Protein AF-A0A9E0XC29-F1 (afdb_monomer)

Sequence (79 aa):
MNPAHHFRLQAIFREIFDQPALALTPELSPATLPEWDSVAMVQLVLATEQAFGVRFTMDEVAGLKSAGDFLTLLAAKAP

Structure (mmCIF, N/CA/C/O backbone):
data_AF-A0A9E0XC29-F1
#
_entry.id   AF-A0A9E0XC29-F1
#
loop_
_atom_site.group_PDB
_atom_site.id
_atom_site.type_symbol
_atom_site.label_atom_id
_atom_site.label_alt_id
_atom_site.label_comp_id
_atom_site.label_asym_id
_atom_site.label_entity_id
_atom_site.label_seq_id
_atom_site.pdbx_PDB_ins_code
_atom_site.Cartn_x
_atom_site.Cartn_y
_atom_site.Cartn_z
_atom_site.occupancy
_atom_site.B_iso_or_equiv
_atom_site.auth_seq_id
_atom_site.auth_comp_id
_atom_site.auth_asym_id
_atom_site.auth_atom_id
_atom_site.pdbx_PDB_model_num
ATOM 1 N N . MET A 1 1 ? -7.230 -13.094 7.590 1.00 57.81 1 MET A N 1
ATOM 2 C CA . MET A 1 1 ? -7.057 -12.336 6.332 1.00 57.81 1 MET A CA 1
ATOM 3 C C . MET A 1 1 ? -8.378 -12.386 5.585 1.00 57.81 1 MET A C 1
ATOM 5 O O . MET A 1 1 ? -8.841 -13.489 5.322 1.00 57.81 1 MET A O 1
ATOM 9 N N . ASN A 1 2 ? -9.018 -11.243 5.327 1.00 69.50 2 ASN A N 1
ATOM 10 C CA . ASN A 1 2 ? -10.249 -11.207 4.535 1.00 69.50 2 ASN A CA 1
ATOM 11 C C . ASN A 1 2 ? -9.875 -11.370 3.044 1.00 69.50 2 ASN A C 1
ATOM 13 O O . ASN A 1 2 ? -9.183 -10.494 2.516 1.00 69.50 2 ASN A O 1
ATOM 17 N N . PRO A 1 3 ? -10.284 -12.458 2.359 1.00 77.00 3 PRO A N 1
ATOM 18 C CA . PRO A 1 3 ? -9.910 -12.704 0.964 1.00 77.00 3 PRO A CA 1
ATOM 19 C C . PRO A 1 3 ? -10.342 -11.571 0.028 1.00 77.00 3 PRO A C 1
ATOM 21 O O . PRO A 1 3 ? -9.652 -11.274 -0.944 1.00 77.00 3 PRO A O 1
ATOM 24 N N . ALA A 1 4 ? -11.446 -10.887 0.346 1.00 83.56 4 ALA A N 1
ATOM 25 C CA . ALA A 1 4 ? -11.947 -9.774 -0.451 1.00 83.56 4 ALA A CA 1
ATOM 26 C C . ALA A 1 4 ? -10.985 -8.574 -0.456 1.00 83.56 4 ALA A C 1
ATOM 28 O O . ALA A 1 4 ? -10.830 -7.922 -1.491 1.00 83.56 4 ALA A O 1
ATOM 29 N N . HIS A 1 5 ? -10.298 -8.300 0.663 1.00 90.19 5 HIS A N 1
ATOM 30 C CA . HIS A 1 5 ? -9.327 -7.202 0.730 1.00 90.19 5 HIS A CA 1
ATOM 31 C C . HIS A 1 5 ? -8.109 -7.483 -0.139 1.00 90.19 5 HIS A C 1
ATOM 33 O O . HIS A 1 5 ? -7.644 -6.585 -0.833 1.00 90.19 5 HIS A O 1
ATOM 39 N N . HIS A 1 6 ? -7.644 -8.734 -0.160 1.00 93.38 6 HIS A N 1
ATOM 40 C CA . HIS A 1 6 ? -6.523 -9.141 -1.004 1.00 93.38 6 HIS A CA 1
ATOM 41 C C . HIS A 1 6 ? -6.830 -8.948 -2.490 1.00 93.38 6 HIS A C 1
ATOM 43 O O . HIS A 1 6 ? -6.096 -8.231 -3.167 1.00 93.38 6 HIS A O 1
ATOM 49 N N . PHE A 1 7 ? -7.947 -9.492 -2.984 1.00 93.81 7 PHE A N 1
ATOM 50 C CA . PHE A 1 7 ? -8.292 -9.383 -4.405 1.00 93.81 7 PHE A CA 1
ATOM 51 C C . PHE A 1 7 ? -8.477 -7.935 -4.860 1.00 93.81 7 PHE A C 1
ATOM 53 O O . PHE A 1 7 ? -8.032 -7.564 -5.947 1.00 93.81 7 PHE A O 1
ATOM 60 N N . ARG A 1 8 ? -9.117 -7.109 -4.027 1.00 94.69 8 ARG A N 1
ATOM 61 C CA . ARG A 1 8 ? -9.377 -5.710 -4.365 1.00 94.69 8 ARG A CA 1
ATOM 62 C C . ARG A 1 8 ? -8.110 -4.859 -4.303 1.00 94.69 8 ARG A C 1
ATOM 64 O O . ARG A 1 8 ? -7.884 -4.072 -5.214 1.00 94.69 8 ARG A O 1
ATOM 71 N N . LEU A 1 9 ? -7.258 -5.058 -3.296 1.00 95.88 9 LEU A N 1
ATOM 72 C CA . LEU A 1 9 ? -5.958 -4.389 -3.224 1.00 95.88 9 LEU A CA 1
ATOM 73 C C . LEU A 1 9 ? -5.055 -4.807 -4.391 1.00 95.88 9 LEU A C 1
ATOM 75 O O . LEU A 1 9 ? -4.411 -3.964 -5.004 1.00 95.88 9 LEU A O 1
ATOM 79 N N . GLN A 1 10 ? -5.067 -6.087 -4.769 1.00 97.12 10 GLN A N 1
ATOM 80 C CA . GLN A 1 10 ? -4.327 -6.567 -5.933 1.00 97.12 10 GLN A CA 1
ATOM 81 C C . GLN A 1 10 ? -4.781 -5.876 -7.223 1.00 97.12 10 GLN A C 1
ATOM 83 O O . GLN A 1 10 ? -3.939 -5.525 -8.041 1.00 97.12 10 GLN A O 1
ATOM 88 N N . ALA A 1 11 ? -6.086 -5.659 -7.416 1.00 97.00 11 ALA A N 1
ATOM 89 C CA . ALA A 1 11 ? -6.584 -4.925 -8.580 1.00 97.00 11 ALA A CA 1
ATOM 90 C C . ALA A 1 11 ? -6.023 -3.492 -8.640 1.00 97.00 11 ALA A C 1
ATOM 92 O O . ALA A 1 11 ? -5.578 -3.071 -9.702 1.00 97.00 11 ALA A O 1
ATOM 93 N N . ILE A 1 12 ? -5.952 -2.798 -7.499 1.00 97.19 12 ILE A N 1
ATOM 94 C CA . ILE A 1 12 ? -5.368 -1.450 -7.403 1.00 97.19 12 ILE A CA 1
ATOM 95 C C . ILE A 1 12 ? -3.886 -1.471 -7.783 1.00 97.19 12 ILE A C 1
ATOM 97 O O . ILE A 1 12 ? -3.447 -0.661 -8.589 1.00 97.19 12 ILE A O 1
ATOM 101 N N . PHE A 1 13 ? -3.116 -2.423 -7.249 1.00 97.31 13 PHE A N 1
ATOM 102 C CA . PHE A 1 13 ? -1.702 -2.565 -7.604 1.00 97.31 13 PHE A CA 1
ATOM 103 C C . PHE A 1 13 ? -1.523 -2.803 -9.109 1.00 97.31 13 PHE A C 1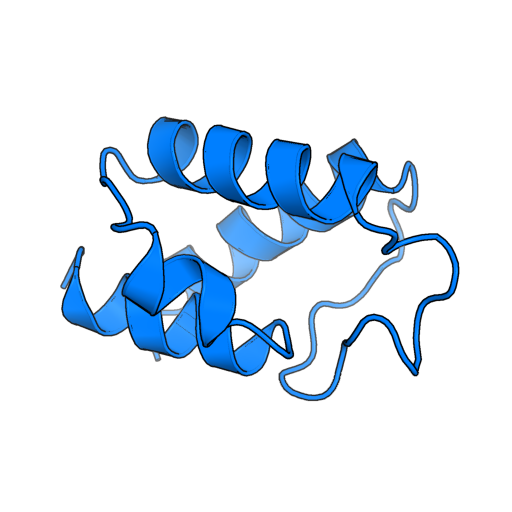
ATOM 105 O O . PHE A 1 13 ? -0.683 -2.170 -9.738 1.00 97.31 13 PHE A O 1
ATOM 112 N N . ARG A 1 14 ? -2.337 -3.678 -9.707 1.00 97.19 14 ARG A N 1
ATOM 113 C CA . ARG A 1 14 ? -2.283 -3.954 -11.150 1.00 97.19 14 ARG A CA 1
ATOM 114 C C . ARG A 1 14 ? -2.581 -2.720 -11.993 1.00 97.19 14 ARG A C 1
ATOM 116 O O . ARG A 1 14 ? -1.942 -2.549 -13.021 1.00 97.19 14 ARG A O 1
ATOM 123 N N . GLU A 1 15 ? -3.536 -1.900 -11.566 1.00 97.06 15 GLU A N 1
ATOM 124 C CA . GLU A 1 15 ? -3.920 -0.666 -12.253 1.00 97.06 15 GLU A CA 1
ATOM 125 C C . GLU A 1 15 ? -2.830 0.406 -12.146 1.00 97.06 15 GLU A C 1
ATOM 127 O O . GLU A 1 15 ? -2.417 0.952 -13.163 1.00 97.06 15 GLU A O 1
ATOM 132 N N . ILE A 1 16 ? -2.310 0.661 -10.940 1.00 96.88 16 ILE A N 1
ATOM 133 C CA . ILE A 1 16 ? -1.280 1.687 -10.714 1.00 96.88 16 ILE A CA 1
ATOM 134 C C . ILE A 1 16 ? 0.038 1.341 -11.412 1.00 96.88 16 ILE A C 1
ATOM 136 O O . ILE A 1 16 ? 0.690 2.226 -11.961 1.00 96.88 16 ILE A O 1
ATOM 140 N N . PHE A 1 17 ? 0.427 0.064 -11.419 1.00 96.25 17 PHE A N 1
ATOM 141 C CA . PHE A 1 17 ? 1.673 -0.376 -12.049 1.00 96.25 17 PHE A CA 1
ATOM 142 C C . PHE A 1 17 ? 1.522 -0.775 -13.520 1.00 96.25 17 PHE A C 1
ATOM 144 O O . PHE A 1 17 ? 2.521 -1.129 -14.138 1.00 96.25 17 PHE A O 1
ATOM 151 N N . ASP A 1 18 ? 0.307 -0.752 -14.076 1.00 95.69 18 ASP A N 1
ATOM 152 C CA . ASP A 1 18 ? -0.005 -1.271 -15.418 1.00 95.69 18 ASP A CA 1
ATOM 153 C C . ASP A 1 18 ? 0.523 -2.708 -15.646 1.00 95.69 18 ASP A C 1
ATOM 155 O O . ASP A 1 18 ? 1.054 -3.075 -16.694 1.00 95.69 18 ASP A O 1
ATOM 159 N N . GLN A 1 19 ? 0.406 -3.555 -14.617 1.00 95.44 19 GLN A N 1
ATOM 160 C CA . GLN A 1 19 ? 0.886 -4.940 -14.634 1.00 95.44 19 GLN A CA 1
ATOM 161 C C . GLN A 1 19 ? -0.259 -5.918 -14.349 1.00 95.44 19 GLN A C 1
ATOM 163 O O . GLN A 1 19 ? -0.422 -6.362 -13.213 1.00 95.44 19 GLN A O 1
ATOM 168 N N . PRO A 1 20 ? -1.043 -6.348 -15.356 1.00 93.38 20 PRO A N 1
ATOM 169 C CA . PRO A 1 20 ? -2.218 -7.203 -15.144 1.00 93.38 20 PRO A CA 1
ATOM 170 C C . PRO A 1 20 ? -1.889 -8.588 -14.560 1.00 93.38 20 PRO A C 1
ATOM 172 O O . PRO A 1 20 ? -2.745 -9.217 -13.934 1.00 93.38 20 PRO A O 1
ATOM 175 N N . ALA A 1 21 ? -0.651 -9.059 -14.738 1.00 94.06 21 ALA A N 1
ATOM 176 C CA . ALA A 1 21 ? -0.159 -10.328 -14.204 1.00 94.06 21 ALA A CA 1
ATOM 177 C C . ALA A 1 21 ? 0.445 -10.218 -12.790 1.00 94.06 21 ALA A C 1
ATOM 179 O O . ALA A 1 21 ? 0.805 -11.246 -12.216 1.00 94.06 21 ALA A O 1
ATOM 180 N N . LEU A 1 22 ? 0.540 -9.012 -12.210 1.00 94.81 22 LEU A N 1
ATOM 181 C CA . LEU A 1 22 ? 1.114 -8.809 -10.880 1.00 94.81 22 LEU A CA 1
ATOM 182 C C . LEU A 1 22 ? 0.329 -9.617 -9.841 1.00 94.81 22 LEU A C 1
ATOM 184 O O . LEU A 1 22 ? -0.902 -9.530 -9.747 1.00 94.81 22 LEU A O 1
ATOM 188 N N . ALA A 1 23 ? 1.048 -10.433 -9.078 1.00 94.38 23 ALA A N 1
ATOM 189 C CA . ALA A 1 23 ? 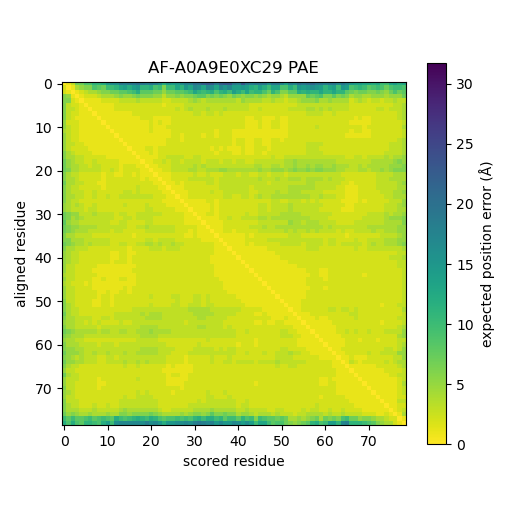0.511 -11.176 -7.950 1.00 94.38 23 ALA A CA 1
ATOM 190 C C . ALA A 1 23 ? 0.854 -10.418 -6.669 1.00 94.38 23 ALA A C 1
ATOM 192 O O . ALA A 1 23 ? 2.022 -10.149 -6.395 1.00 94.38 23 ALA A O 1
ATOM 193 N N . LEU A 1 24 ? -0.166 -10.060 -5.892 1.00 94.88 24 LEU A N 1
ATOM 194 C CA . LEU A 1 24 ? 0.041 -9.364 -4.632 1.00 94.88 24 LEU A CA 1
ATOM 195 C C . LEU A 1 24 ? 0.493 -10.378 -3.578 1.00 94.88 24 LEU A C 1
ATOM 197 O O . LEU A 1 24 ? -0.309 -11.190 -3.110 1.00 94.88 24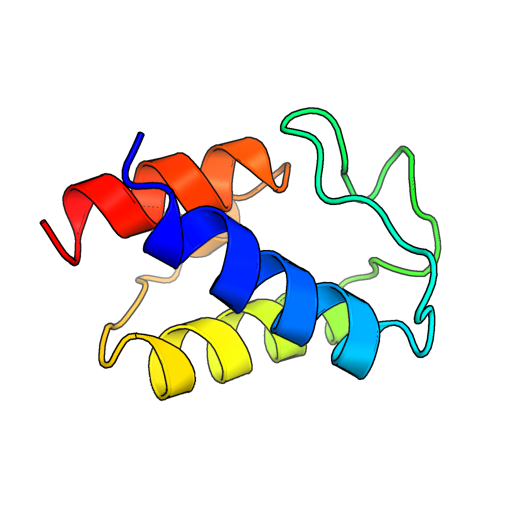 LEU A O 1
ATOM 201 N N . THR A 1 25 ? 1.765 -10.332 -3.199 1.00 94.62 25 THR A N 1
ATOM 202 C CA . THR A 1 25 ? 2.307 -11.112 -2.079 1.00 94.62 25 THR A CA 1
ATOM 203 C C . THR A 1 25 ? 2.647 -10.182 -0.914 1.00 94.62 25 THR A C 1
ATOM 205 O O . THR A 1 25 ? 2.907 -9.000 -1.147 1.00 94.62 25 THR A O 1
ATOM 208 N N . PRO A 1 26 ? 2.649 -10.662 0.342 1.00 93.38 26 PRO A N 1
ATOM 209 C CA . PRO A 1 26 ? 3.008 -9.833 1.493 1.00 93.38 26 PRO A CA 1
ATOM 210 C C . PRO A 1 26 ? 4.401 -9.193 1.391 1.00 93.38 26 PRO A C 1
ATOM 212 O O . PRO A 1 26 ? 4.612 -8.117 1.938 1.00 93.38 26 PRO A O 1
ATOM 215 N N . GLU A 1 27 ? 5.328 -9.830 0.675 1.00 95.00 27 GLU A N 1
ATOM 216 C CA . GLU A 1 27 ? 6.723 -9.404 0.513 1.00 95.00 27 GLU A CA 1
ATOM 217 C C . GLU A 1 27 ? 6.919 -8.360 -0.597 1.00 95.00 27 GLU A C 1
ATOM 219 O O . GLU A 1 27 ? 7.992 -7.755 -0.681 1.00 95.00 27 GLU A O 1
ATOM 224 N N . LEU A 1 28 ? 5.906 -8.137 -1.447 1.00 95.62 28 LEU A N 1
ATOM 225 C CA . LEU A 1 28 ? 5.968 -7.130 -2.501 1.00 95.62 28 LEU A CA 1
ATOM 226 C C . LEU A 1 28 ? 6.198 -5.757 -1.863 1.00 95.62 28 LEU A C 1
ATOM 228 O O . LEU A 1 28 ? 5.429 -5.321 -1.006 1.00 95.62 28 LEU A O 1
ATOM 232 N N . SER A 1 29 ? 7.270 -5.090 -2.271 1.00 96.44 29 SER A N 1
ATOM 233 C CA . SER A 1 29 ? 7.758 -3.839 -1.690 1.00 96.44 29 SER A CA 1
ATOM 234 C C . SER A 1 29 ? 8.485 -2.992 -2.743 1.00 96.44 29 SER A C 1
ATOM 236 O O . SER A 1 29 ? 8.858 -3.527 -3.793 1.00 96.44 29 SER A O 1
ATOM 238 N N . PRO A 1 30 ? 8.785 -1.710 -2.456 1.00 94.75 30 PRO A N 1
ATOM 239 C CA . PRO A 1 30 ? 9.651 -0.877 -3.298 1.00 94.75 30 PRO A CA 1
ATOM 240 C C . PRO A 1 30 ? 11.021 -1.494 -3.611 1.00 94.75 30 PRO A C 1
ATOM 242 O O . PRO A 1 30 ? 11.626 -1.199 -4.635 1.00 94.75 30 PRO A O 1
ATOM 245 N N . ALA A 1 31 ? 11.523 -2.378 -2.740 1.00 94.31 31 ALA A N 1
ATOM 246 C CA . ALA A 1 31 ? 12.792 -3.072 -2.958 1.00 94.31 31 ALA A CA 1
ATOM 247 C C . ALA A 1 31 ? 12.692 -4.195 -4.005 1.00 94.31 31 ALA A C 1
ATOM 249 O O . ALA A 1 31 ? 13.688 -4.527 -4.644 1.00 94.31 31 ALA A O 1
ATOM 250 N N . THR A 1 32 ? 11.511 -4.798 -4.166 1.00 93.88 32 THR A N 1
ATOM 251 C CA . THR A 1 32 ? 11.264 -5.891 -5.123 1.00 93.88 32 THR A CA 1
ATOM 252 C C . THR A 1 32 ? 10.596 -5.418 -6.413 1.00 93.88 32 THR A C 1
ATOM 254 O O . THR A 1 32 ? 10.650 -6.132 -7.409 1.00 93.88 32 THR A O 1
ATOM 257 N N . LEU A 1 33 ? 9.952 -4.248 -6.387 1.00 93.75 33 LEU A N 1
ATOM 258 C CA . LEU A 1 33 ? 9.249 -3.637 -7.512 1.00 93.75 33 LEU A CA 1
ATOM 259 C C . LEU A 1 33 ? 9.744 -2.188 -7.683 1.00 93.75 33 LEU A C 1
ATOM 261 O O . LEU A 1 33 ? 9.241 -1.302 -6.993 1.00 93.75 33 LEU A O 1
ATOM 265 N N . PRO A 1 34 ? 10.741 -1.936 -8.551 1.00 92.62 34 PRO A N 1
ATOM 266 C CA . PRO A 1 34 ? 11.350 -0.612 -8.721 1.00 92.62 34 PRO A CA 1
ATOM 267 C C . PRO A 1 34 ? 10.381 0.495 -9.153 1.00 92.62 34 PRO A C 1
ATOM 269 O O . PRO A 1 34 ? 10.623 1.665 -8.872 1.00 92.62 34 PRO A O 1
ATOM 272 N N . GLU A 1 35 ? 9.292 0.134 -9.830 1.00 94.62 35 GLU A N 1
ATOM 273 C CA . GLU A 1 35 ? 8.215 1.034 -10.251 1.00 94.62 35 GLU A CA 1
ATOM 274 C C . GLU A 1 35 ? 7.428 1.589 -9.058 1.00 94.62 35 GLU A C 1
ATOM 276 O O . GLU A 1 35 ? 6.750 2.610 -9.173 1.00 94.62 35 GLU A O 1
ATOM 281 N N . TRP A 1 36 ? 7.525 0.939 -7.895 1.00 96.31 36 TRP A N 1
ATOM 282 C CA . TRP A 1 36 ? 6.943 1.417 -6.651 1.00 96.31 36 TRP A CA 1
ATOM 283 C C . TRP A 1 36 ? 7.830 2.481 -6.001 1.00 96.31 36 TRP A C 1
ATOM 285 O O . TRP A 1 36 ? 8.442 2.282 -4.953 1.00 96.31 36 TRP A O 1
ATOM 295 N N . ASP A 1 37 ? 7.850 3.651 -6.629 1.00 94.69 37 ASP A N 1
ATOM 296 C CA . ASP A 1 37 ? 8.490 4.855 -6.114 1.00 94.69 37 ASP A CA 1
ATOM 297 C C . ASP A 1 37 ? 7.563 5.672 -5.185 1.00 94.69 37 ASP A C 1
ATOM 299 O O . ASP A 1 37 ? 6.472 5.245 -4.788 1.00 94.69 37 ASP A O 1
ATOM 303 N N . SER A 1 38 ? 7.995 6.880 -4.815 1.00 94.25 38 SER A N 1
ATOM 304 C CA . SER A 1 38 ? 7.216 7.784 -3.963 1.00 94.25 38 SER A CA 1
ATOM 305 C C . SER A 1 38 ? 5.897 8.237 -4.597 1.00 94.25 38 SER A C 1
ATOM 307 O O . SER A 1 38 ? 4.927 8.464 -3.874 1.00 94.25 38 SER A O 1
ATOM 309 N N . VAL A 1 39 ? 5.837 8.391 -5.924 1.00 96.00 39 VAL A N 1
ATOM 310 C CA . VAL A 1 39 ? 4.616 8.812 -6.626 1.00 96.00 39 VAL A CA 1
ATOM 311 C C . VAL A 1 39 ? 3.620 7.660 -6.645 1.00 96.00 39 VAL A C 1
ATOM 313 O O . VAL A 1 39 ? 2.459 7.854 -6.277 1.00 96.00 39 VAL A O 1
ATOM 316 N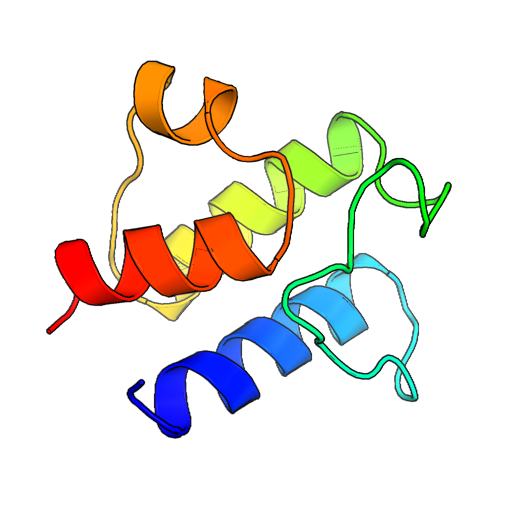 N . ALA A 1 40 ? 4.081 6.455 -6.984 1.00 96.19 40 ALA A N 1
ATOM 317 C CA . ALA A 1 40 ? 3.273 5.246 -6.921 1.00 96.19 40 ALA A CA 1
ATOM 318 C C . ALA A 1 40 ? 2.765 4.979 -5.496 1.00 96.19 40 ALA A C 1
ATOM 320 O O . ALA A 1 40 ? 1.595 4.649 -5.319 1.00 96.19 40 ALA A O 1
ATOM 321 N N . MET A 1 41 ? 3.589 5.204 -4.462 1.00 95.88 41 MET A N 1
ATOM 322 C CA . MET A 1 41 ? 3.150 5.087 -3.066 1.00 95.88 41 MET A CA 1
ATOM 323 C C . MET A 1 41 ? 1.964 6.013 -2.760 1.00 95.88 41 MET A C 1
ATOM 325 O O . MET A 1 41 ? 0.965 5.567 -2.196 1.00 95.88 41 MET A O 1
ATOM 329 N N . VAL A 1 42 ? 2.030 7.286 -3.166 1.00 96.56 42 VAL A N 1
ATOM 330 C CA . VAL A 1 42 ? 0.923 8.237 -2.966 1.00 96.56 42 VAL A CA 1
ATOM 331 C C . VAL A 1 42 ? -0.334 7.787 -3.715 1.00 96.56 42 VAL A C 1
ATOM 333 O O . VAL A 1 42 ? -1.427 7.818 -3.150 1.00 96.56 42 VAL A O 1
ATOM 336 N N . GLN A 1 43 ? -0.198 7.327 -4.960 1.00 97.31 43 GLN A N 1
ATOM 337 C CA . GLN A 1 43 ? -1.331 6.831 -5.745 1.00 97.31 43 GLN A CA 1
ATOM 338 C C . GLN A 1 43 ? -1.974 5.588 -5.119 1.00 97.31 43 GLN A C 1
ATOM 340 O O . GLN A 1 43 ? -3.198 5.527 -5.017 1.00 97.31 43 GLN A O 1
ATOM 345 N N . LEU A 1 44 ? -1.168 4.633 -4.641 1.00 97.31 44 LEU A N 1
ATOM 346 C CA . LEU A 1 44 ? -1.646 3.433 -3.952 1.00 97.31 44 LEU A CA 1
ATOM 347 C C . LEU A 1 44 ? -2.427 3.779 -2.686 1.00 97.31 44 LEU A C 1
ATOM 349 O O . LEU A 1 44 ? -3.506 3.227 -2.471 1.00 97.31 44 LEU A O 1
ATOM 353 N N . VAL A 1 45 ? -1.909 4.694 -1.864 1.00 96.81 45 VAL A N 1
ATOM 354 C CA . VAL A 1 45 ? -2.581 5.175 -0.649 1.00 96.81 45 VAL A CA 1
ATOM 355 C C . VAL A 1 45 ? -3.946 5.759 -1.004 1.00 96.81 45 VAL A C 1
ATOM 357 O O . VAL A 1 45 ? -4.956 5.278 -0.496 1.00 96.81 45 VAL A O 1
ATOM 360 N N . LEU A 1 46 ? -3.995 6.715 -1.937 1.00 96.81 46 LEU A N 1
ATOM 361 C CA . LEU A 1 46 ? -5.240 7.377 -2.335 1.00 96.81 46 LEU A CA 1
ATOM 362 C C . LEU A 1 46 ? -6.253 6.398 -2.944 1.00 96.81 46 LEU A C 1
ATOM 364 O O . LEU A 1 46 ? -7.422 6.397 -2.560 1.00 96.81 46 LEU A O 1
ATOM 368 N N . ALA A 1 47 ? -5.821 5.538 -3.869 1.00 97.38 47 ALA A N 1
ATOM 369 C CA . ALA A 1 47 ? -6.693 4.549 -4.499 1.00 97.38 47 ALA A CA 1
ATOM 370 C C . ALA A 1 47 ? -7.236 3.541 -3.476 1.00 97.38 47 ALA A C 1
ATOM 372 O O . ALA A 1 47 ? -8.411 3.173 -3.522 1.00 97.38 47 ALA A O 1
ATOM 373 N N . THR A 1 48 ? -6.408 3.140 -2.509 1.00 96.19 48 THR A N 1
ATOM 374 C CA . THR A 1 48 ? -6.815 2.250 -1.417 1.00 96.19 48 THR A CA 1
ATOM 375 C C . THR A 1 48 ? -7.831 2.929 -0.498 1.00 96.19 48 THR A C 1
ATOM 377 O O . THR A 1 48 ? -8.878 2.350 -0.215 1.00 96.19 48 THR A O 1
ATOM 380 N N . GLU A 1 49 ? -7.592 4.170 -0.075 1.00 96.19 49 GLU A N 1
ATOM 381 C CA . GLU A 1 49 ? -8.553 4.938 0.725 1.00 96.19 49 GLU A CA 1
ATOM 382 C C . GLU A 1 49 ? -9.920 5.035 0.038 1.00 96.19 49 GLU A C 1
ATOM 384 O O . GLU A 1 49 ? -10.945 4.737 0.654 1.00 96.19 49 GLU A O 1
ATOM 389 N N . GLN A 1 50 ? -9.941 5.369 -1.257 1.00 96.19 50 GLN A N 1
ATOM 390 C CA . GLN A 1 50 ? -11.178 5.454 -2.037 1.00 96.19 50 GLN A CA 1
ATOM 391 C C . GLN A 1 50 ? -11.867 4.095 -2.191 1.00 96.19 50 GLN A C 1
ATOM 393 O O . GLN A 1 50 ? -13.080 3.990 -2.009 1.00 96.19 50 GLN A O 1
ATOM 398 N N . ALA A 1 51 ? -11.115 3.039 -2.506 1.00 94.81 51 ALA A N 1
ATOM 399 C CA . ALA A 1 51 ? -11.684 1.717 -2.734 1.00 94.81 51 ALA A CA 1
ATOM 400 C C . ALA A 1 51 ? -12.307 1.128 -1.461 1.00 94.81 51 ALA A C 1
ATOM 402 O O . ALA A 1 51 ? -13.369 0.507 -1.524 1.00 94.81 51 ALA A O 1
ATOM 403 N N . PHE A 1 52 ? -11.667 1.31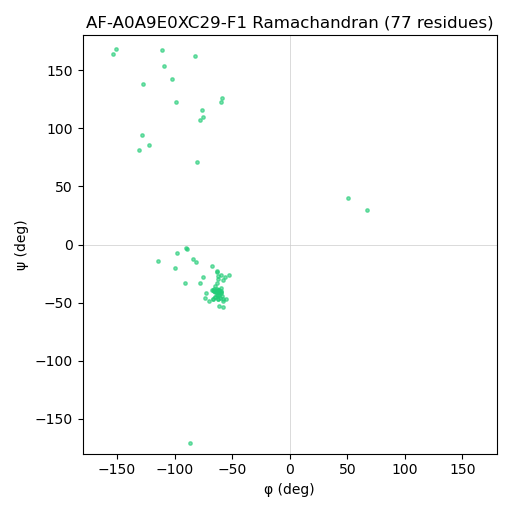9 -0.311 1.00 94.12 52 PHE A N 1
ATOM 404 C CA . PHE A 1 52 ? -12.099 0.721 0.951 1.00 94.12 52 PHE A CA 1
ATOM 405 C C . PHE A 1 52 ? -12.918 1.674 1.831 1.00 94.12 52 PHE A C 1
ATOM 407 O O . PHE A 1 52 ? -13.473 1.234 2.833 1.00 94.12 52 PHE A O 1
ATOM 414 N N . GLY A 1 53 ? -13.039 2.953 1.459 1.00 95.06 53 GLY A N 1
ATOM 415 C CA . GLY A 1 53 ? -13.757 3.952 2.253 1.00 95.06 53 GLY A CA 1
ATOM 416 C C . GLY A 1 5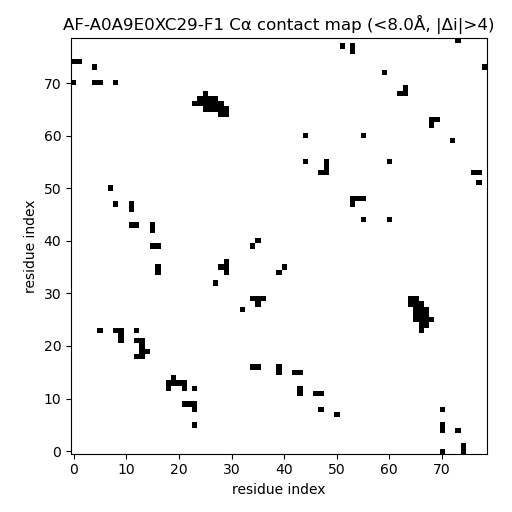3 ? -13.062 4.266 3.581 1.00 95.06 53 GLY A C 1
ATOM 417 O O . GLY A 1 53 ? -13.727 4.583 4.565 1.00 95.06 53 GLY A O 1
ATOM 418 N N . VAL A 1 54 ? -11.733 4.148 3.621 1.00 94.94 54 VAL A N 1
ATOM 419 C CA . VAL A 1 54 ? -10.904 4.374 4.815 1.00 94.94 54 VAL A CA 1
ATOM 420 C C . VAL A 1 54 ? -10.051 5.629 4.652 1.00 94.94 54 VAL A C 1
ATOM 422 O O . VAL A 1 54 ? -9.925 6.168 3.557 1.00 94.94 54 VAL A O 1
ATOM 425 N N . ARG A 1 55 ? -9.451 6.097 5.750 1.00 95.38 55 ARG A N 1
ATOM 426 C CA . ARG A 1 55 ? -8.398 7.118 5.726 1.00 95.38 55 ARG A CA 1
ATOM 427 C C . ARG A 1 55 ? -7.179 6.648 6.505 1.00 95.38 55 ARG A C 1
ATOM 429 O O . ARG A 1 55 ? -7.317 6.088 7.601 1.00 95.38 55 ARG A O 1
ATOM 436 N N . PHE A 1 56 ? -6.006 6.900 5.952 1.00 95.06 56 PHE A N 1
ATOM 437 C CA . PHE A 1 56 ? -4.718 6.650 6.571 1.00 95.06 56 PHE A CA 1
ATOM 438 C C . PHE A 1 56 ? -4.123 7.957 7.094 1.00 95.06 56 PHE A C 1
ATOM 440 O O . PHE A 1 56 ? -4.275 9.028 6.507 1.00 95.06 56 PHE A O 1
ATOM 447 N N . THR A 1 57 ? -3.470 7.887 8.246 1.00 96.06 57 THR A N 1
ATOM 448 C CA . THR A 1 57 ? -2.689 9.001 8.780 1.00 96.06 57 THR A CA 1
ATOM 449 C C . THR A 1 57 ? -1.304 9.018 8.137 1.00 96.06 57 THR A C 1
ATOM 451 O O . THR A 1 57 ? -0.842 8.020 7.584 1.00 96.06 57 THR A O 1
ATOM 454 N N . MET A 1 58 ? -0.605 10.151 8.235 1.00 93.38 58 MET A N 1
ATOM 455 C CA . MET A 1 58 ? 0.767 10.259 7.725 1.00 93.38 58 MET A CA 1
ATOM 456 C C . MET A 1 58 ? 1.710 9.254 8.400 1.00 93.38 58 MET A C 1
ATOM 458 O O . MET A 1 58 ? 2.549 8.670 7.722 1.00 93.38 58 MET A O 1
ATOM 462 N N . ASP A 1 59 ? 1.534 9.008 9.702 1.00 95.19 59 ASP A N 1
ATOM 463 C CA . ASP A 1 59 ? 2.340 8.040 10.455 1.00 95.19 59 ASP A CA 1
ATOM 464 C C . ASP A 1 59 ? 2.090 6.601 9.989 1.00 95.19 59 ASP A C 1
ATOM 466 O O . ASP A 1 59 ? 3.027 5.815 9.861 1.00 95.19 59 ASP A O 1
ATOM 470 N N . GLU A 1 60 ? 0.835 6.254 9.690 1.00 95.38 60 GLU A N 1
ATOM 471 C CA . GLU A 1 60 ? 0.493 4.940 9.143 1.00 95.38 60 GLU A CA 1
ATOM 472 C C . GLU A 1 60 ? 1.103 4.749 7.755 1.00 95.38 60 GLU A C 1
ATOM 474 O O . GLU A 1 60 ? 1.712 3.714 7.498 1.00 95.38 60 GLU A O 1
ATOM 479 N N . VAL A 1 61 ? 1.005 5.762 6.886 1.00 94.25 61 VAL A N 1
ATOM 480 C CA . VAL A 1 61 ? 1.598 5.727 5.541 1.00 94.25 61 VAL A CA 1
ATOM 481 C C . VAL A 1 61 ? 3.122 5.634 5.606 1.00 94.25 61 VAL A C 1
ATOM 483 O O . VAL A 1 61 ? 3.712 4.850 4.869 1.00 94.25 61 VAL A O 1
ATOM 486 N N . ALA A 1 62 ? 3.771 6.364 6.518 1.00 92.00 62 ALA A N 1
ATOM 487 C CA . ALA A 1 62 ? 5.216 6.270 6.735 1.00 92.00 62 ALA A CA 1
ATOM 488 C C . ALA A 1 62 ? 5.659 4.873 7.218 1.00 92.00 62 ALA A C 1
ATOM 490 O O . ALA A 1 62 ? 6.814 4.483 7.029 1.00 92.00 62 ALA A O 1
ATOM 491 N N . GLY A 1 63 ? 4.746 4.116 7.833 1.00 93.06 63 GLY A N 1
ATOM 492 C CA . GLY A 1 63 ? 4.951 2.729 8.241 1.00 93.06 63 GLY A CA 1
ATOM 493 C C . GLY A 1 63 ? 4.763 1.694 7.127 1.00 93.06 63 GLY A C 1
ATOM 494 O O . GLY A 1 63 ? 5.210 0.561 7.304 1.00 93.06 63 GLY A O 1
ATOM 495 N N . LEU A 1 64 ? 4.147 2.048 5.992 1.00 95.00 64 LEU A N 1
ATOM 496 C CA . LEU A 1 64 ? 3.899 1.125 4.880 1.00 95.00 64 LEU A CA 1
ATOM 497 C C . LEU A 1 64 ? 5.191 0.853 4.104 1.00 95.00 64 LEU A C 1
ATOM 499 O O . LEU A 1 64 ? 5.694 1.712 3.381 1.00 95.00 64 LEU A O 1
ATOM 503 N N . LYS A 1 65 ? 5.723 -0.365 4.226 1.00 94.75 65 LYS A N 1
ATOM 504 C CA . LYS A 1 65 ? 6.948 -0.802 3.534 1.00 94.75 65 LYS A CA 1
ATOM 505 C C . LYS A 1 65 ? 6.688 -1.908 2.520 1.00 94.75 65 LYS A C 1
ATOM 507 O O . LYS A 1 65 ? 7.553 -2.202 1.699 1.00 94.75 65 LYS A O 1
ATOM 512 N N . SER A 1 66 ? 5.517 -2.529 2.588 1.00 96.62 66 SER A N 1
ATOM 513 C CA . SER A 1 66 ? 5.154 -3.695 1.797 1.00 96.62 66 SER A CA 1
ATOM 514 C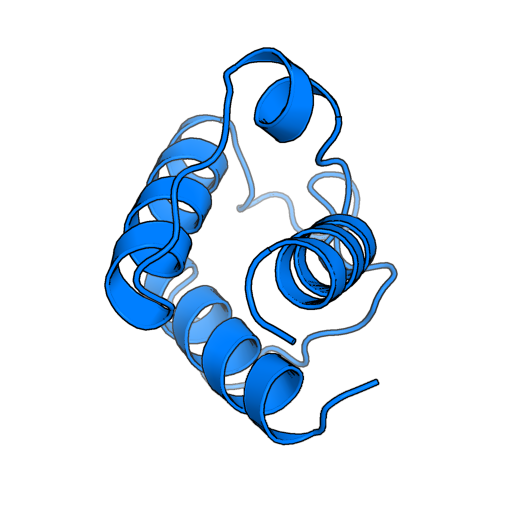 C . SER A 1 66 ? 3.643 -3.793 1.582 1.00 96.62 66 SER A C 1
ATOM 516 O O . SER A 1 66 ? 2.844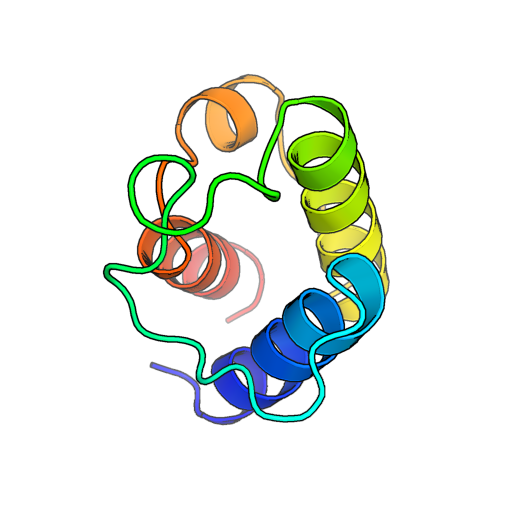 -3.177 2.292 1.00 96.62 66 SER A O 1
ATOM 518 N N . ALA A 1 67 ? 3.229 -4.612 0.618 1.00 95.50 67 ALA A N 1
ATOM 519 C CA . ALA A 1 67 ? 1.825 -4.955 0.416 1.00 95.50 67 ALA A CA 1
ATOM 520 C C . ALA A 1 67 ? 1.229 -5.696 1.630 1.00 95.50 67 ALA A C 1
ATOM 522 O O . ALA A 1 67 ? 0.031 -5.579 1.899 1.00 95.50 67 ALA A O 1
ATOM 523 N N . GLY A 1 68 ? 2.052 -6.416 2.402 1.00 95.00 68 GLY A N 1
ATOM 524 C CA . GLY A 1 68 ? 1.643 -7.014 3.674 1.00 95.00 68 GLY A CA 1
ATOM 525 C C . GLY A 1 68 ? 1.214 -5.972 4.711 1.00 95.00 68 GLY A C 1
ATOM 526 O O . GLY A 1 68 ? 0.204 -6.165 5.398 1.00 95.00 68 GLY A O 1
ATOM 527 N N . ASP A 1 69 ? 1.917 -4.840 4.779 1.00 95.69 69 ASP A N 1
ATOM 528 C CA . ASP A 1 69 ? 1.561 -3.736 5.677 1.00 95.69 69 ASP A CA 1
ATOM 529 C C . ASP A 1 69 ? 0.221 -3.111 5.275 1.00 95.69 69 ASP A C 1
ATOM 531 O O . ASP A 1 69 ? -0.623 -2.865 6.135 1.00 95.69 69 ASP A O 1
ATOM 535 N N . PHE A 1 70 ? -0.031 -2.951 3.968 1.00 95.06 70 PHE A N 1
ATOM 536 C CA . PHE A 1 70 ? -1.331 -2.498 3.460 1.00 95.06 70 PHE A CA 1
ATOM 537 C C . PHE A 1 70 ? -2.470 -3.423 3.897 1.00 95.06 70 PHE A C 1
ATOM 539 O O . PHE A 1 70 ? -3.489 -2.956 4.405 1.00 95.06 70 PHE A O 1
ATOM 546 N N . LEU A 1 71 ? -2.309 -4.739 3.729 1.00 94.12 71 LEU A N 1
ATOM 547 C CA . LEU A 1 71 ? -3.325 -5.718 4.132 1.00 94.12 71 LEU A CA 1
ATOM 548 C C . LEU A 1 71 ? -3.579 -5.693 5.642 1.00 94.12 71 LEU A C 1
ATOM 550 O O . LEU A 1 71 ? -4.726 -5.8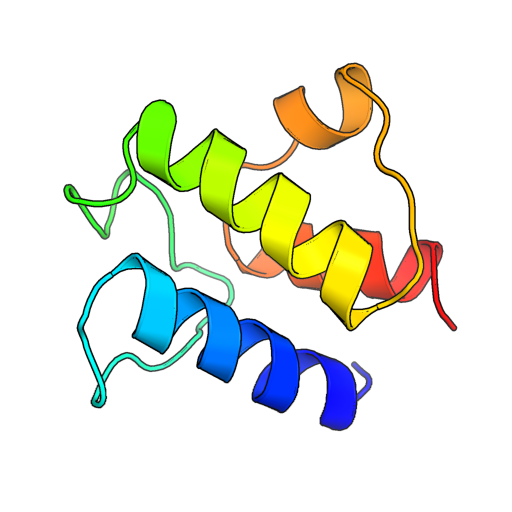09 6.078 1.00 94.12 71 LEU A O 1
ATOM 554 N N . THR A 1 72 ? -2.517 -5.534 6.431 1.00 93.88 72 THR A N 1
ATOM 555 C CA . THR A 1 72 ? -2.592 -5.458 7.894 1.00 93.88 72 THR A CA 1
ATOM 556 C C . THR A 1 72 ? -3.321 -4.193 8.338 1.00 93.88 72 THR A C 1
ATOM 558 O O . THR A 1 72 ? -4.243 -4.261 9.152 1.00 93.88 72 THR A O 1
ATOM 561 N N . LEU A 1 73 ? -2.966 -3.048 7.755 1.00 93.50 73 LEU A N 1
ATOM 562 C CA . LEU A 1 73 ? -3.587 -1.764 8.055 1.00 93.50 73 LEU A CA 1
ATOM 563 C C . LEU A 1 73 ? -5.065 -1.736 7.640 1.00 93.50 73 LEU A C 1
ATOM 565 O O . LEU A 1 73 ? -5.914 -1.267 8.398 1.00 93.50 73 LEU A O 1
ATOM 569 N N . LEU A 1 74 ? -5.394 -2.302 6.475 1.00 92.62 74 LEU A N 1
ATOM 570 C CA . LEU A 1 74 ? -6.775 -2.459 6.019 1.00 92.62 74 LEU A CA 1
ATOM 571 C C . LEU A 1 74 ? -7.593 -3.342 6.958 1.00 92.62 74 LEU A C 1
ATOM 573 O O . LEU A 1 74 ? -8.712 -2.974 7.295 1.00 92.62 74 LEU A O 1
ATOM 577 N N . ALA A 1 75 ? -7.044 -4.466 7.422 1.00 90.75 75 ALA A N 1
ATOM 578 C CA . ALA A 1 75 ? -7.738 -5.336 8.371 1.00 90.75 75 ALA A CA 1
ATOM 579 C C . ALA A 1 75 ? -8.033 -4.642 9.714 1.00 90.75 75 ALA A C 1
ATOM 581 O O . ALA A 1 75 ? -9.022 -4.970 10.362 1.00 90.75 75 ALA A O 1
ATOM 582 N N . ALA A 1 76 ? -7.199 -3.683 10.127 1.00 91.25 76 ALA A N 1
ATOM 583 C CA . ALA A 1 76 ? -7.438 -2.883 11.326 1.00 91.25 76 ALA A CA 1
ATOM 584 C C . ALA A 1 76 ? -8.482 -1.769 11.110 1.00 91.25 76 ALA A C 1
ATOM 586 O O . ALA A 1 76 ? -9.207 -1.421 12.041 1.00 91.25 76 ALA A O 1
ATOM 587 N N . LYS A 1 77 ? -8.554 -1.194 9.901 1.00 88.56 77 LYS A N 1
ATOM 588 C CA . LYS A 1 77 ? -9.416 -0.043 9.568 1.00 88.56 77 LYS A CA 1
ATOM 589 C C . LYS A 1 77 ? -10.804 -0.420 9.052 1.00 88.56 77 LYS A C 1
ATOM 591 O O . LYS A 1 77 ? -11.755 0.320 9.286 1.00 88.56 77 LYS A O 1
ATOM 596 N N . ALA A 1 78 ? -10.904 -1.529 8.335 1.00 78.94 78 ALA A N 1
ATOM 597 C CA . ALA A 1 78 ? -12.122 -2.027 7.715 1.00 78.94 78 ALA A CA 1
ATOM 598 C C . ALA A 1 78 ? -12.272 -3.516 8.070 1.00 78.94 78 ALA A C 1
ATOM 600 O O . ALA A 1 78 ? -11.827 -4.357 7.294 1.00 78.94 78 ALA A O 1
ATOM 601 N N . PRO A 1 79 ? -12.791 -3.851 9.264 1.00 64.56 79 PRO A N 1
ATOM 602 C CA . PRO A 1 79 ? -13.028 -5.238 9.666 1.00 64.56 79 PRO A CA 1
ATOM 603 C C . PRO A 1 79 ? -14.135 -5.924 8.850 1.00 64.56 79 PRO A C 1
ATOM 605 O O . PRO A 1 79 ? -15.114 -5.242 8.468 1.00 64.56 79 PRO A O 1
#

Foldseek 3Di:
DPVVLLVQLQVQVCVLQVPVPDHADQAAFCVNPVSCDPVSLVSSQVSSCVSQVFHDDPVLSVVDGGSNSVVVVSVVTRD

pLDDT: mean 93.19, std 6.78, range [57.81, 97.38]

Radius of gyration: 11.33 Å; Cα contacts (8 Å, |Δi|>4): 72; chains: 1; bounding box: 26×23×27 Å

Secondary structure (DSSP, 8-state):
--HHHHHHHHHHHHHHTT-TT----TT--TTT-TT--HHHHHHHHHHHHHHHT----HHHHHH--SHHHHHHHHHHH--

Mean predicted aligned error: 2.88 Å

Solvent-accessible surface area (backbone atoms only — not comparable to full-atom values): 4723 Å² total; per-residue (Å²): 133,65,68,68,58,52,58,53,51,32,52,51,52,19,62,78,67,73,32,87,83,62,76,79,43,55,79,44,23,47,91,79,37,77,81,49,40,76,66,47,49,54,51,51,52,53,52,47,25,66,75,68,73,52,83,80,52,71,69,58,56,73,64,52,66,26,50,36,44,51,55,52,54,42,52,72,75,59,119

Nearest PDB structures (foldseek):
  8jfn-assembly1_B  TM=8.979E-01  e=1.688E-03  Helicobacter pylori
  8jfh-assembly1_E  TM=8.627E-01  e=1.491E-03  Helicobacter pylori
  6lvu-assembly2_B  TM=8.874E-01  e=2.033E-03  Thermotoga maritima MSB8
  1x3o-assembly1_A  TM=8.719E-01  e=2.773E-03  Thermus thermophilus HB8
  3eje-assembly1_A  TM=8.687E-01  e=5.157E-03  Escherichia coli K-12